Protein AF-A0A833G3T7-F1 (afdb_monomer)

Foldseek 3Di:
DVPVVVVVVVVVVVVVVVVVVVVVPDDDDDDDDDPDDPDDPDDPDPPPPVDDDPPPDDPDWDQFQFDDDDPDPVNVVNRVVRRVDTDD

Mean predicted aligned error: 15.26 Å

Structure (mmCIF, N/CA/C/O backbone):
data_AF-A0A833G3T7-F1
#
_entry.id   AF-A0A833G3T7-F1
#
loop_
_atom_site.group_PDB
_atom_site.id
_atom_site.type_symbol
_atom_site.label_atom_id
_atom_site.label_alt_id
_atom_site.label_comp_id
_atom_site.label_asym_id
_atom_site.label_entity_id
_atom_site.label_seq_id
_atom_site.pdbx_PDB_ins_code
_atom_site.Cartn_x
_atom_site.Cartn_y
_atom_site.Cartn_z
_atom_site.occupancy
_atom_site.B_iso_or_equiv
_atom_site.auth_seq_id
_atom_site.auth_comp_id
_atom_site.auth_asym_id
_atom_site.auth_atom_id
_atom_site.pdbx_PDB_model_num
ATOM 1 N N . MET A 1 1 ? -40.988 14.719 28.269 1.00 53.19 1 MET A N 1
ATOM 2 C CA . MET A 1 1 ? -39.986 13.947 27.487 1.00 53.19 1 MET A CA 1
ATOM 3 C C . MET A 1 1 ? -38.964 14.802 26.713 1.00 53.19 1 MET A C 1
ATOM 5 O O . MET A 1 1 ? -37.812 14.405 26.646 1.00 53.19 1 MET A O 1
ATOM 9 N N . LYS A 1 2 ? -39.296 15.996 26.185 1.00 54.84 2 LYS A N 1
ATOM 10 C CA . LYS A 1 2 ? -38.385 16.789 25.317 1.00 54.84 2 LYS A CA 1
ATOM 11 C C . LYS A 1 2 ? -37.172 17.464 25.997 1.00 54.84 2 LYS A C 1
ATOM 13 O O . LYS A 1 2 ? -36.242 17.849 25.296 1.00 54.84 2 LYS A O 1
ATOM 18 N N . SER A 1 3 ? -37.189 17.672 27.319 1.00 58.84 3 SER A N 1
ATOM 19 C CA . SER A 1 3 ? -36.121 18.398 28.043 1.00 58.84 3 SER A CA 1
ATO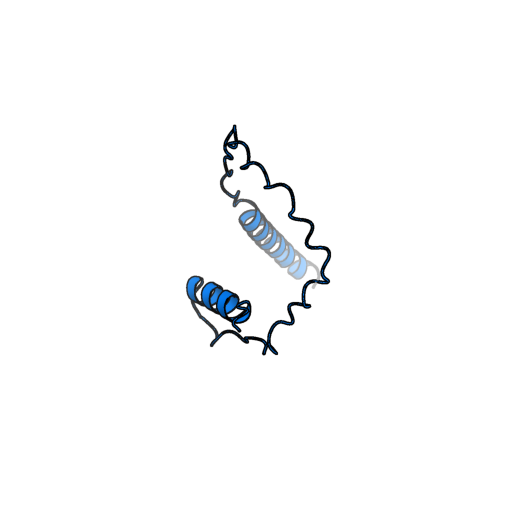M 20 C C . SER A 1 3 ? -34.973 17.478 28.481 1.00 58.84 3 SER A C 1
ATOM 22 O O . SER A 1 3 ? -33.813 17.821 28.289 1.00 58.84 3 SER A O 1
ATOM 24 N N . ALA A 1 4 ? -35.279 16.274 28.977 1.00 58.62 4 ALA A N 1
ATOM 25 C CA . ALA A 1 4 ? -34.264 15.289 29.364 1.00 58.62 4 ALA A CA 1
ATOM 26 C C . ALA A 1 4 ? -33.428 14.804 28.164 1.00 58.62 4 ALA A C 1
ATOM 28 O O . ALA A 1 4 ? -32.211 14.697 28.272 1.00 58.62 4 ALA A O 1
ATOM 29 N N . PHE A 1 5 ? -34.059 14.623 26.996 1.00 58.84 5 PHE A N 1
ATOM 30 C CA . PHE A 1 5 ? -33.360 14.276 25.753 1.00 58.84 5 PHE A CA 1
ATOM 31 C C . PHE A 1 5 ? -32.375 15.381 25.329 1.00 58.84 5 PHE A C 1
ATOM 33 O O . PHE A 1 5 ? -31.216 15.107 25.046 1.00 58.84 5 PHE A O 1
ATOM 40 N N . ARG A 1 6 ? -32.785 16.657 25.397 1.00 60.59 6 ARG A N 1
ATOM 41 C CA . ARG A 1 6 ? -31.904 17.803 25.101 1.00 60.59 6 ARG A CA 1
ATOM 42 C C . ARG A 1 6 ? -30.730 17.933 26.078 1.00 60.59 6 ARG A C 1
ATOM 44 O O . ARG A 1 6 ? -29.636 18.276 25.649 1.00 60.59 6 ARG A O 1
ATOM 51 N N . LYS A 1 7 ? -30.934 17.621 27.363 1.00 64.75 7 LYS A N 1
ATOM 52 C CA . LYS A 1 7 ? -29.872 17.645 28.387 1.00 64.75 7 LYS A CA 1
ATOM 53 C C . LYS A 1 7 ? -28.789 16.586 28.163 1.00 64.75 7 LYS A C 1
ATOM 55 O O . LYS A 1 7 ? -27.658 16.819 28.560 1.00 64.75 7 LYS A O 1
ATOM 60 N N . SER A 1 8 ? -29.123 15.453 27.539 1.00 73.06 8 SER A N 1
ATOM 61 C CA . SER A 1 8 ? -28.174 14.366 27.251 1.00 73.06 8 SER A CA 1
ATOM 62 C C . SER A 1 8 ? -27.528 14.478 25.863 1.00 73.06 8 SER A C 1
ATOM 64 O O . SER A 1 8 ? -26.364 14.120 25.705 1.00 73.06 8 SER A O 1
ATOM 66 N N . VAL A 1 9 ? -28.230 15.045 24.877 1.00 83.81 9 VAL A N 1
ATOM 67 C CA . VAL A 1 9 ? -27.685 15.255 23.524 1.00 83.81 9 VAL A CA 1
ATOM 68 C C . VAL A 1 9 ? -26.516 16.237 23.530 1.00 83.81 9 VAL A C 1
ATOM 70 O O . VAL A 1 9 ? -25.508 15.974 22.889 1.00 83.81 9 VAL A O 1
ATOM 73 N N . VAL A 1 10 ? -26.605 17.340 24.278 1.00 85.62 10 VAL A N 1
ATOM 74 C CA . VAL A 1 10 ? -25.527 18.344 24.336 1.00 85.62 10 VAL A CA 1
ATOM 75 C C . VAL A 1 10 ? -24.189 17.756 24.821 1.00 85.62 10 VAL A C 1
ATOM 77 O O . VAL A 1 10 ? -23.209 17.883 24.090 1.00 85.62 10 VAL A O 1
ATOM 80 N N . PRO A 1 11 ? -24.097 17.075 25.982 1.00 87.94 11 PRO A N 1
ATOM 81 C CA . PRO A 1 11 ? -22.835 16.480 26.419 1.00 87.94 11 PRO A CA 1
ATOM 82 C C . PRO A 1 11 ? -22.363 15.347 25.499 1.00 87.94 11 PRO A C 1
ATOM 84 O O . PRO A 1 11 ? -21.160 15.201 25.308 1.00 87.94 11 PRO A O 1
ATOM 87 N N . ALA A 1 12 ? -23.272 14.589 24.874 1.00 89.88 12 ALA A N 1
ATOM 88 C CA . ALA A 1 12 ? -22.900 13.573 23.888 1.00 89.88 12 ALA A CA 1
ATOM 89 C C . ALA A 1 12 ? -22.286 14.189 22.615 1.00 89.88 12 ALA A C 1
ATOM 91 O O . ALA A 1 12 ? -21.275 13.699 22.111 1.00 89.88 12 ALA A O 1
ATOM 92 N N . VAL A 1 13 ? -22.850 15.294 22.118 1.00 91.56 13 VAL A N 1
ATOM 93 C CA . VAL A 1 13 ? -22.299 16.050 20.982 1.00 91.56 13 VAL A CA 1
ATOM 94 C C . VAL A 1 13 ? -20.939 16.648 21.338 1.00 91.56 13 VAL A C 1
ATOM 96 O O . VAL A 1 13 ? -20.016 16.570 20.537 1.00 91.56 13 VAL A O 1
ATOM 99 N N . ILE A 1 14 ? -20.780 17.184 22.551 1.00 92.06 14 ILE A N 1
ATOM 100 C CA . ILE A 1 14 ? -19.485 17.699 23.013 1.00 92.06 14 ILE A CA 1
ATOM 101 C C . ILE A 1 14 ? -18.456 16.566 23.057 1.00 92.06 14 ILE A C 1
ATOM 103 O O . ILE A 1 14 ? -17.409 16.692 22.439 1.00 92.06 14 ILE A O 1
ATOM 107 N N . LEU A 1 15 ? -18.757 15.438 23.707 1.00 93.50 15 LEU A N 1
ATOM 108 C CA . LEU A 1 15 ? -17.834 14.298 23.806 1.00 93.50 15 LEU A CA 1
ATOM 109 C C . LEU A 1 15 ? -17.415 13.753 22.435 1.00 93.50 15 LEU A C 1
ATOM 111 O O . LEU A 1 15 ? -16.236 13.477 22.218 1.00 93.50 15 LEU A O 1
ATOM 115 N N . THR A 1 16 ? -18.362 13.617 21.507 1.00 91.62 16 THR A N 1
ATOM 116 C CA . THR A 1 16 ? -18.076 13.147 20.142 1.00 91.62 16 THR A CA 1
ATOM 117 C C . THR A 1 16 ? -17.246 14.153 19.352 1.00 91.62 16 THR A C 1
ATOM 119 O O . THR A 1 16 ? -16.292 13.750 18.691 1.00 91.62 16 THR A O 1
ATOM 122 N N . ALA A 1 17 ? -17.535 15.452 19.468 1.00 90.38 17 ALA A N 1
ATOM 123 C CA . ALA A 1 17 ? -16.724 16.503 18.862 1.00 90.38 17 ALA A CA 1
ATOM 124 C C . ALA A 1 17 ? -15.288 16.510 19.415 1.00 90.38 17 ALA A C 1
ATOM 126 O O . ALA A 1 17 ? -14.340 16.597 18.636 1.00 90.38 17 ALA A O 1
ATOM 127 N N . THR A 1 18 ? -15.107 16.348 20.731 1.00 90.38 18 THR A N 1
ATOM 128 C CA . THR A 1 18 ? -13.778 16.267 21.360 1.00 90.38 18 THR A CA 1
ATOM 129 C C . THR A 1 18 ? -13.010 15.027 20.903 1.00 90.38 18 THR A C 1
ATOM 131 O O . THR A 1 18 ? -11.820 15.117 20.604 1.00 90.38 18 THR A O 1
ATOM 134 N N . ALA A 1 19 ? -13.682 13.876 20.802 1.00 91.19 19 ALA A N 1
ATOM 135 C CA . ALA A 1 19 ? -13.077 12.645 20.302 1.00 91.19 19 ALA A CA 1
ATOM 136 C C . ALA A 1 19 ? -12.633 12.781 18.832 1.00 91.19 19 ALA A C 1
ATOM 138 O O . ALA A 1 19 ? -11.492 12.454 18.512 1.00 91.19 19 ALA A O 1
ATOM 139 N N . LEU A 1 20 ? -13.488 13.327 17.955 1.00 89.00 20 LEU A N 1
ATOM 140 C CA . LEU A 1 20 ? -13.151 13.578 16.546 1.00 89.00 20 LEU A CA 1
ATOM 141 C C . LEU A 1 20 ? -11.985 14.561 16.397 1.00 89.00 20 LEU A C 1
ATOM 143 O O . LEU A 1 20 ? -11.088 14.328 15.588 1.00 89.00 20 LEU A O 1
ATOM 147 N N . ALA A 1 21 ? -11.977 15.638 17.187 1.00 88.50 21 ALA A N 1
ATOM 148 C CA . ALA A 1 21 ? -10.882 16.601 17.189 1.00 88.50 21 ALA A CA 1
ATOM 149 C C . ALA A 1 21 ? -9.553 15.934 17.583 1.00 88.50 21 ALA A C 1
ATOM 151 O O . ALA A 1 21 ? -8.543 16.162 16.924 1.00 88.50 21 ALA A O 1
ATOM 152 N N . GLY A 1 22 ? -9.560 15.050 18.588 1.00 86.00 22 GLY A N 1
ATOM 153 C CA . GLY A 1 22 ? -8.384 14.270 18.989 1.00 86.00 22 GLY A CA 1
ATOM 154 C C . GLY A 1 22 ? -7.869 13.302 17.915 1.00 86.00 22 GLY A C 1
ATOM 155 O O . GLY A 1 22 ? -6.669 13.050 17.847 1.00 86.00 22 GLY A O 1
ATOM 156 N N . CYS A 1 23 ? -8.736 12.787 17.038 1.00 82.88 23 CYS A N 1
ATOM 157 C CA . CYS A 1 23 ? -8.308 11.973 15.895 1.00 82.88 23 CYS A CA 1
ATOM 158 C C . CYS A 1 23 ? -7.620 12.802 14.79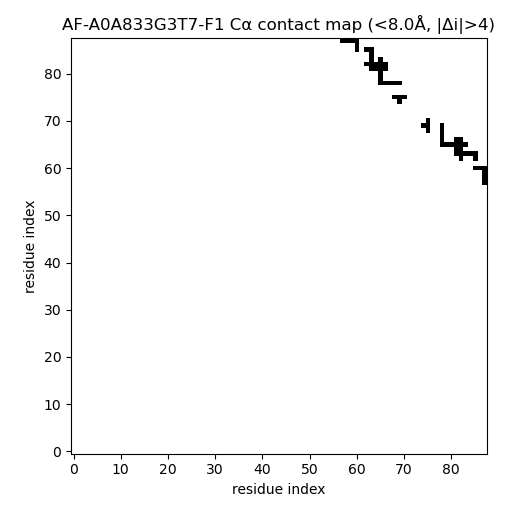6 1.00 82.88 23 CYS A C 1
ATOM 160 O O . CYS A 1 23 ? -6.779 12.271 14.075 1.00 82.88 23 CYS A O 1
ATOM 162 N N . ALA A 1 24 ? -7.960 14.088 14.664 1.00 83.44 24 ALA A N 1
ATOM 163 C CA . ALA A 1 24 ? -7.443 14.968 13.615 1.00 83.44 24 ALA A CA 1
ATOM 164 C C . ALA A 1 24 ? -6.177 15.754 14.013 1.00 83.44 24 ALA A C 1
ATOM 166 O O . ALA A 1 24 ? -5.532 16.349 13.152 1.00 83.44 24 ALA A O 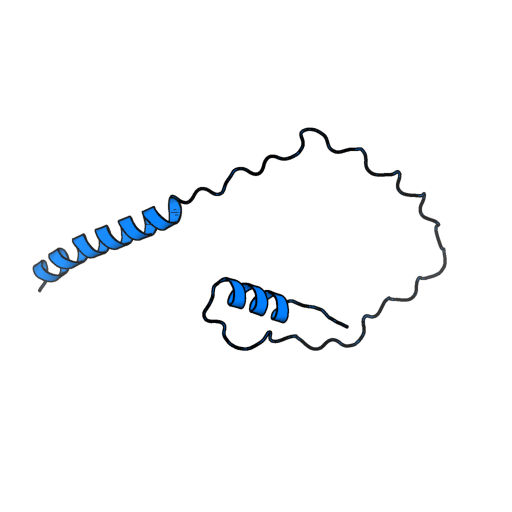1
ATOM 167 N N . THR A 1 25 ? -5.798 15.777 15.295 1.00 84.25 25 THR A N 1
ATOM 168 C CA . THR A 1 25 ? -4.617 16.519 15.777 1.00 84.25 25 THR A CA 1
ATOM 169 C C . THR A 1 25 ? -3.288 15.805 15.543 1.00 84.25 25 THR A C 1
ATOM 171 O O . THR A 1 25 ? -2.235 16.435 15.662 1.00 84.25 25 THR A O 1
ATOM 174 N N . ASN A 1 26 ? -3.297 14.517 15.194 1.00 85.19 26 ASN A N 1
ATOM 175 C CA . ASN A 1 26 ? -2.066 13.797 14.893 1.00 85.19 26 ASN A CA 1
ATOM 176 C C . ASN A 1 26 ? -1.565 14.165 13.489 1.00 85.19 26 ASN A C 1
ATOM 178 O O . ASN A 1 26 ? -1.994 13.591 12.489 1.00 85.19 26 ASN A O 1
ATOM 182 N N . LYS A 1 27 ? -0.664 15.149 13.414 1.00 85.00 27 LYS A N 1
ATOM 183 C CA . LYS A 1 27 ? 0.012 15.522 12.171 1.00 85.00 27 LYS A CA 1
ATOM 184 C C . LYS A 1 27 ? 1.162 14.539 11.914 1.00 85.00 27 LYS A C 1
ATOM 186 O O . LYS A 1 27 ? 2.092 14.501 12.721 1.00 85.00 27 LYS A O 1
ATOM 191 N N . PRO A 1 28 ? 1.154 13.790 10.796 1.00 85.75 28 PRO A N 1
ATOM 192 C CA . PRO A 1 28 ? 2.293 12.963 10.426 1.00 85.75 28 PRO A CA 1
ATOM 193 C C . PRO A 1 28 ? 3.561 13.821 10.297 1.00 85.75 28 PRO A C 1
ATOM 195 O O . PRO A 1 28 ? 3.468 14.979 9.867 1.00 85.75 28 PRO A O 1
ATOM 198 N N . PRO A 1 29 ? 4.743 13.290 10.649 1.00 88.31 29 PRO A N 1
ATOM 199 C CA . PRO A 1 29 ? 5.993 14.002 10.426 1.00 88.31 29 PRO A CA 1
ATOM 200 C C . PRO A 1 29 ? 6.144 14.344 8.939 1.00 88.31 29 PRO A C 1
ATOM 202 O O . PRO A 1 29 ? 5.761 13.565 8.064 1.00 88.31 29 PRO A O 1
ATOM 205 N N . SER A 1 30 ? 6.702 15.518 8.643 1.00 90.25 30 SER A N 1
ATOM 206 C CA . SER A 1 30 ? 7.050 15.868 7.267 1.00 90.25 30 SER A CA 1
ATOM 207 C C . SER A 1 30 ? 8.164 14.949 6.780 1.00 90.25 30 SER A C 1
ATOM 209 O O . SER A 1 30 ? 9.222 14.879 7.406 1.00 90.25 30 SER A O 1
ATOM 211 N N . ILE A 1 31 ? 7.942 14.281 5.653 1.00 88.81 31 ILE A N 1
ATOM 212 C CA . ILE A 1 31 ? 8.982 13.522 4.963 1.00 88.81 31 ILE A CA 1
ATOM 213 C C . ILE A 1 31 ? 9.808 14.527 4.156 1.00 88.81 31 ILE A C 1
ATOM 215 O O . ILE A 1 31 ? 9.282 15.161 3.240 1.00 88.81 31 ILE A O 1
ATOM 219 N N . SER A 1 32 ? 11.079 14.710 4.518 1.00 90.94 32 SER A N 1
ATOM 220 C CA . SER A 1 32 ? 12.033 15.437 3.681 1.00 90.94 32 SER A CA 1
ATOM 221 C C . SER A 1 32 ? 12.492 14.526 2.549 1.00 90.94 32 SER A C 1
ATOM 223 O O . SER A 1 32 ? 12.939 13.409 2.806 1.00 90.94 32 SER A O 1
ATOM 225 N N . TYR A 1 33 ? 12.401 15.012 1.319 1.00 87.31 33 TYR A N 1
ATOM 226 C CA . TYR A 1 33 ? 12.994 14.363 0.155 1.00 87.31 33 TYR A CA 1
ATOM 227 C C . TYR A 1 33 ? 14.344 15.003 -0.157 1.00 87.31 33 TYR A C 1
ATOM 229 O O . TYR A 1 33 ? 14.583 16.160 0.203 1.00 87.31 33 TYR A O 1
ATOM 237 N N . ASP A 1 34 ? 15.212 14.264 -0.839 1.00 91.44 34 ASP A N 1
ATOM 238 C CA . ASP A 1 34 ? 16.481 14.807 -1.309 1.00 91.44 34 ASP A CA 1
ATOM 239 C C . ASP A 1 34 ? 16.235 15.950 -2.305 1.00 91.44 34 ASP A C 1
ATOM 241 O O . ASP A 1 34 ? 15.412 15.842 -3.217 1.00 91.44 34 ASP A O 1
ATOM 245 N N . ALA A 1 35 ? 16.959 17.060 -2.135 1.00 91.81 35 ALA A N 1
ATOM 246 C CA . ALA A 1 35 ? 16.875 18.218 -3.031 1.00 91.81 35 ALA A CA 1
ATOM 247 C C . ALA A 1 35 ? 17.410 17.909 -4.441 1.00 91.81 35 ALA A C 1
ATOM 249 O O . ALA A 1 35 ? 17.100 18.614 -5.401 1.00 91.81 35 ALA A O 1
ATOM 250 N N . SER A 1 36 ? 18.218 16.857 -4.559 1.00 91.38 36 SER A N 1
ATOM 251 C CA . SER A 1 36 ? 18.728 16.340 -5.817 1.00 91.38 36 SER A CA 1
ATOM 252 C C . SER A 1 36 ? 18.712 14.816 -5.798 1.00 91.38 36 SER A C 1
ATOM 254 O O . SER A 1 36 ? 19.108 14.177 -4.828 1.00 91.38 36 SER A O 1
ATOM 256 N N . VAL A 1 37 ? 18.264 14.234 -6.906 1.00 87.56 37 VAL A N 1
ATOM 257 C CA . VAL A 1 37 ? 18.347 12.795 -7.156 1.00 87.56 37 VAL A CA 1
ATOM 258 C C . VAL A 1 37 ? 19.444 12.592 -8.201 1.00 87.56 37 VAL A C 1
ATOM 260 O O . VAL A 1 37 ? 19.439 13.310 -9.207 1.00 87.56 37 VAL A O 1
ATOM 263 N N . PRO A 1 38 ? 20.399 11.665 -7.998 1.00 90.94 38 PRO A N 1
ATOM 264 C CA . PRO A 1 38 ? 21.374 11.328 -9.026 1.00 90.94 38 PRO A CA 1
ATOM 265 C C . PRO A 1 38 ? 20.674 10.955 -10.341 1.00 90.94 38 PRO A C 1
ATOM 267 O O . PRO A 1 38 ? 19.599 10.349 -10.308 1.00 90.94 38 PRO A O 1
ATOM 270 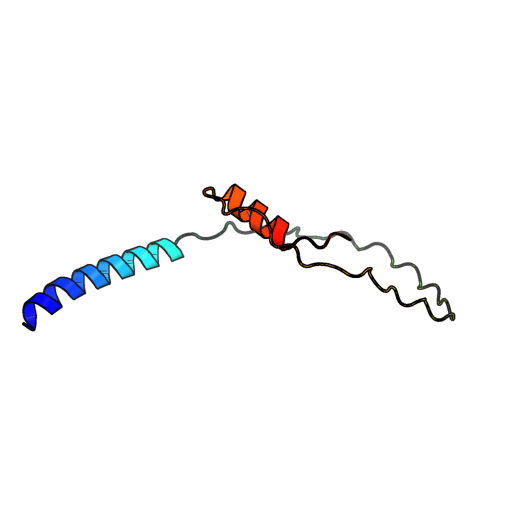N N . PRO A 1 39 ? 21.256 11.287 -11.505 1.00 87.88 39 PRO A N 1
ATOM 271 C CA . PRO A 1 39 ? 20.681 10.878 -12.777 1.00 87.88 39 PRO A CA 1
ATOM 272 C C . PRO A 1 39 ? 20.576 9.352 -12.828 1.00 87.88 39 PRO A C 1
ATOM 274 O O . PRO A 1 39 ? 21.500 8.638 -12.430 1.00 87.88 39 PRO A O 1
ATOM 277 N N . LEU A 1 40 ? 19.439 8.857 -13.322 1.00 86.88 40 LEU A N 1
ATOM 278 C CA . LEU A 1 40 ? 19.270 7.430 -13.569 1.00 86.88 40 LEU A CA 1
ATOM 279 C C . LEU A 1 40 ? 20.359 6.948 -14.543 1.00 86.88 40 LEU A C 1
ATOM 281 O O . LEU A 1 40 ? 20.755 7.706 -15.437 1.00 86.88 40 LEU A O 1
ATOM 285 N N . PRO A 1 41 ? 20.838 5.698 -14.405 1.00 87.88 41 PRO A N 1
ATOM 286 C CA . PRO A 1 41 ? 21.737 5.106 -15.384 1.00 87.88 41 PRO A CA 1
ATOM 287 C C . PRO A 1 41 ? 21.139 5.216 -16.786 1.00 87.88 41 PRO A C 1
ATOM 289 O O . PRO A 1 41 ? 19.922 5.095 -16.956 1.00 87.88 41 PRO A O 1
ATOM 292 N N . ALA A 1 42 ? 21.991 5.409 -17.793 1.00 85.50 42 ALA A N 1
ATOM 293 C CA . ALA A 1 42 ? 21.550 5.354 -19.178 1.00 85.50 42 ALA A CA 1
ATOM 294 C C . ALA A 1 42 ? 20.842 4.014 -19.416 1.00 85.50 42 ALA A C 1
ATOM 296 O O . ALA A 1 42 ? 21.425 2.951 -19.188 1.00 85.50 42 ALA A O 1
ATOM 297 N N . ILE A 1 43 ? 19.579 4.071 -19.845 1.00 79.31 43 ILE A N 1
ATOM 298 C CA . ILE A 1 43 ? 18.858 2.874 -20.269 1.00 79.31 43 ILE A CA 1
ATOM 299 C C . ILE A 1 43 ? 19.650 2.323 -21.460 1.00 79.31 43 ILE A C 1
ATOM 301 O O . ILE A 1 43 ? 19.849 3.066 -22.428 1.00 79.31 43 ILE A O 1
ATOM 305 N N . PRO A 1 44 ? 20.139 1.070 -21.409 1.00 80.81 44 PRO A N 1
ATOM 306 C CA . PRO A 1 44 ? 20.768 0.461 -22.568 1.00 80.81 44 PRO A CA 1
ATOM 307 C C . PRO A 1 44 ? 19.812 0.579 -23.752 1.00 80.81 44 PRO A C 1
ATOM 309 O O . PRO A 1 44 ? 18.611 0.352 -23.585 1.00 80.81 44 PRO A O 1
ATOM 312 N N . ALA A 1 45 ? 20.326 0.943 -24.930 1.00 75.94 45 ALA A N 1
ATOM 313 C CA . ALA A 1 45 ? 19.524 0.907 -26.146 1.00 75.94 45 ALA A CA 1
ATOM 314 C C . ALA A 1 45 ? 18.831 -0.458 -26.204 1.00 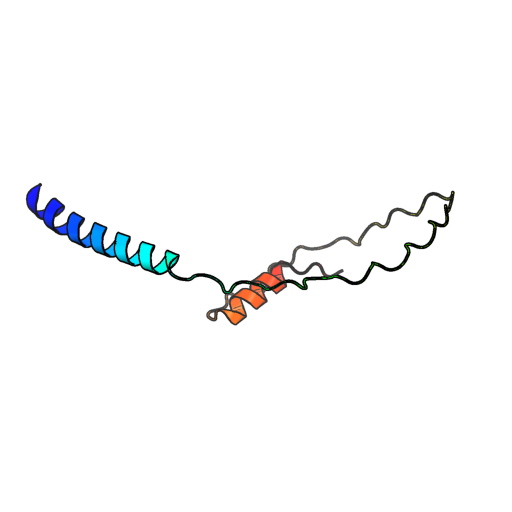75.94 45 ALA A C 1
ATOM 316 O O . ALA A 1 45 ? 19.496 -1.489 -26.061 1.00 75.94 45 ALA A O 1
ATOM 317 N N . ALA A 1 46 ? 17.498 -0.451 -26.307 1.00 70.56 46 ALA A N 1
ATOM 318 C CA . ALA A 1 46 ? 16.738 -1.685 -26.351 1.00 70.56 46 ALA A CA 1
ATOM 319 C C . ALA A 1 46 ? 17.322 -2.537 -27.479 1.00 70.56 46 ALA A C 1
ATOM 321 O O . ALA A 1 46 ? 17.324 -2.119 -28.637 1.00 70.56 46 ALA A O 1
ATOM 322 N N . VAL A 1 47 ? 17.855 -3.710 -27.134 1.00 68.50 47 VAL A N 1
ATOM 323 C CA . VAL A 1 47 ? 18.107 -4.736 -28.138 1.00 68.50 47 VAL A CA 1
ATOM 324 C C . VAL A 1 47 ? 16.726 -5.067 -28.677 1.00 68.50 47 VAL A C 1
ATOM 326 O O . VAL A 1 47 ? 15.908 -5.648 -27.962 1.00 68.50 47 VAL A O 1
ATOM 329 N N . ILE A 1 48 ? 16.435 -4.599 -29.889 1.00 66.50 48 ILE A N 1
ATOM 330 C CA . ILE A 1 48 ? 15.232 -4.993 -30.607 1.00 66.50 48 ILE A CA 1
ATOM 331 C C . ILE A 1 48 ? 15.433 -6.473 -30.933 1.00 66.50 48 ILE A C 1
ATOM 333 O O . ILE A 1 48 ? 16.098 -6.831 -31.899 1.00 66.50 48 ILE A O 1
ATOM 337 N N . ASP A 1 49 ? 14.972 -7.345 -30.038 1.00 67.50 49 ASP A N 1
ATOM 338 C CA . ASP A 1 49 ? 14.791 -8.755 -30.359 1.00 67.50 49 ASP A CA 1
ATOM 339 C C . ASP A 1 49 ? 13.512 -8.819 -31.199 1.00 67.50 49 ASP A C 1
ATOM 341 O O . ASP A 1 49 ? 12.410 -8.705 -30.666 1.00 67.50 49 ASP A O 1
ATOM 345 N N . ASP A 1 50 ? 13.664 -8.937 -32.522 1.00 72.75 50 ASP A N 1
ATOM 346 C CA . ASP A 1 50 ? 12.550 -9.040 -33.480 1.00 72.75 50 ASP A CA 1
ATOM 347 C C . ASP A 1 50 ? 11.708 -10.313 -33.277 1.00 72.75 50 ASP A C 1
ATOM 349 O O . ASP A 1 50 ? 10.658 -10.494 -33.901 1.00 72.75 50 ASP A O 1
ATOM 353 N N . ARG A 1 51 ? 12.149 -11.231 -32.408 1.00 80.50 51 ARG A N 1
ATOM 354 C CA . ARG A 1 51 ? 11.389 -12.435 -32.088 1.00 80.50 51 ARG A CA 1
ATOM 355 C C . ARG A 1 51 ? 10.277 -12.110 -31.090 1.00 80.50 51 ARG A C 1
ATOM 357 O O . ARG A 1 51 ? 10.527 -11.461 -30.073 1.00 80.50 51 ARG A O 1
ATOM 364 N N . PRO A 1 52 ? 9.062 -12.648 -31.296 1.00 77.50 52 PRO A N 1
ATOM 365 C CA . PRO A 1 52 ? 8.013 -12.588 -30.290 1.00 77.50 52 PRO A CA 1
ATOM 366 C C . PRO A 1 52 ? 8.517 -13.199 -28.979 1.00 77.50 52 PRO A C 1
ATOM 368 O O . PRO A 1 52 ? 8.818 -14.394 -28.909 1.00 77.50 52 PRO A O 1
ATOM 371 N N . LYS A 1 53 ? 8.631 -12.379 -27.931 1.00 77.31 53 LYS A N 1
ATOM 372 C CA . LYS A 1 53 ? 9.001 -12.865 -26.603 1.00 77.31 53 LYS A CA 1
ATOM 373 C C . LYS A 1 53 ? 7.900 -13.811 -26.107 1.00 77.31 53 LYS A C 1
ATOM 375 O O . LYS A 1 53 ? 6.726 -13.441 -26.188 1.00 77.31 53 LYS A O 1
ATOM 380 N N . PRO A 1 54 ? 8.239 -15.003 -25.584 1.00 83.19 54 PRO A N 1
ATOM 381 C CA . PRO A 1 54 ? 7.248 -15.882 -24.985 1.00 83.19 54 PRO A CA 1
ATOM 382 C C . PRO A 1 54 ? 6.440 -15.135 -23.925 1.00 83.19 54 PRO A C 1
ATOM 384 O O . PRO A 1 54 ? 7.006 -14.390 -23.117 1.00 83.19 54 PRO A O 1
ATOM 387 N N . VAL A 1 55 ? 5.122 -15.334 -23.929 1.00 85.69 55 VAL A N 1
ATOM 388 C CA . VAL A 1 55 ? 4.252 -14.778 -22.892 1.00 85.69 55 VAL A CA 1
ATOM 389 C C . VAL A 1 55 ? 4.683 -15.380 -21.560 1.00 85.69 55 VAL A C 1
ATOM 391 O O . VAL A 1 55 ? 4.644 -16.597 -21.376 1.00 85.69 55 VAL A O 1
ATOM 394 N N . LEU A 1 56 ? 5.115 -14.525 -20.635 1.00 84.94 56 LEU A N 1
ATOM 395 C CA . LEU A 1 56 ? 5.390 -14.930 -19.263 1.00 84.94 56 LEU A CA 1
ATOM 396 C C . LEU A 1 56 ? 4.046 -15.200 -18.584 1.00 84.94 56 LEU A C 1
ATOM 398 O O . LEU A 1 56 ? 3.382 -14.272 -18.127 1.00 84.94 56 LEU A O 1
ATOM 402 N N . ILE A 1 57 ? 3.628 -16.465 -18.571 1.00 83.50 57 ILE A N 1
ATOM 403 C CA . ILE A 1 57 ? 2.441 -16.907 -17.840 1.00 83.50 57 ILE A CA 1
ATOM 404 C C . ILE A 1 57 ? 2.902 -17.280 -16.42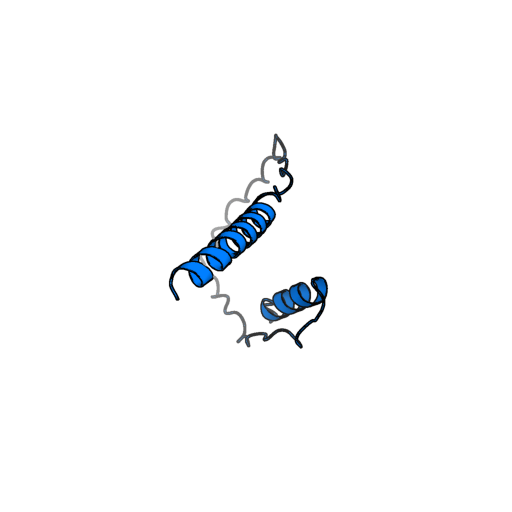8 1.00 83.50 57 ILE A C 1
ATOM 406 O O . ILE A 1 57 ? 3.640 -18.259 -16.281 1.00 83.50 57 ILE A O 1
ATOM 410 N N . PRO A 1 58 ? 2.530 -16.509 -15.390 1.00 77.31 58 PRO A N 1
ATOM 411 C CA . PRO A 1 58 ? 2.804 -16.916 -14.021 1.00 77.31 58 PRO A CA 1
ATOM 412 C C . PRO A 1 58 ? 2.073 -18.234 -13.717 1.00 77.31 58 PRO A C 1
ATOM 414 O O . PRO A 1 58 ? 1.007 -18.486 -14.290 1.00 77.31 58 PRO A O 1
ATOM 417 N N . PRO A 1 59 ? 2.620 -19.087 -12.833 1.00 81.44 59 PRO A N 1
ATOM 418 C CA . PRO A 1 59 ? 1.938 -20.308 -12.423 1.00 81.44 59 PRO A CA 1
ATOM 419 C C . PRO A 1 59 ? 0.562 -19.992 -11.819 1.00 81.44 59 PRO A C 1
ATOM 421 O O . PRO A 1 59 ? 0.288 -18.867 -11.387 1.00 81.44 59 PRO A O 1
ATOM 424 N N . ALA A 1 60 ? -0.316 -20.996 -11.791 1.00 82.94 60 ALA A N 1
ATOM 425 C CA . ALA A 1 60 ? -1.608 -20.863 -11.132 1.00 82.94 60 ALA A CA 1
ATOM 426 C C . ALA A 1 60 ? -1.394 -20.509 -9.653 1.00 82.94 60 ALA A C 1
ATOM 428 O O . ALA A 1 60 ? -0.696 -21.221 -8.936 1.00 82.94 60 ALA A O 1
ATOM 429 N N . TRP A 1 61 ? -1.999 -19.412 -9.206 1.00 74.94 61 TRP A N 1
ATOM 430 C CA . TRP A 1 61 ? -1.852 -18.904 -7.849 1.00 74.94 61 TRP A CA 1
ATOM 431 C C . TRP A 1 61 ? -3.122 -19.168 -7.046 1.00 74.94 61 TRP A C 1
ATOM 433 O O . TRP A 1 61 ? -4.239 -19.110 -7.563 1.00 74.94 61 TRP A O 1
ATOM 443 N N . THR A 1 62 ? -2.940 -19.450 -5.758 1.00 83.06 62 THR A N 1
ATOM 444 C CA . THR A 1 62 ? -4.035 -19.521 -4.787 1.00 83.06 62 THR 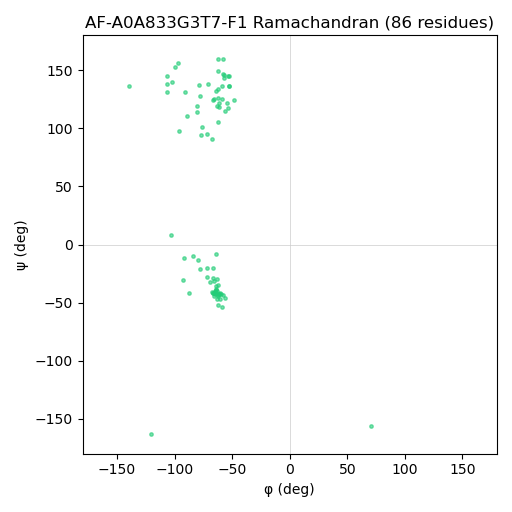A CA 1
ATOM 445 C C . THR A 1 62 ? -3.974 -18.290 -3.895 1.00 83.06 62 THR A C 1
ATOM 447 O O . THR A 1 62 ? -2.897 -17.880 -3.469 1.00 83.06 62 THR A O 1
ATOM 450 N N . VAL A 1 63 ? -5.130 -17.697 -3.597 1.00 84.31 63 VAL A N 1
ATOM 451 C CA . VAL A 1 63 ? -5.210 -16.545 -2.690 1.00 84.31 63 VAL A CA 1
ATOM 452 C C . VAL A 1 63 ? -4.722 -16.922 -1.288 1.00 84.31 63 VAL A C 1
ATOM 454 O O . VAL A 1 63 ? -5.229 -17.862 -0.669 1.00 84.31 63 VAL A O 1
ATOM 457 N N . ALA A 1 64 ? -3.757 -16.170 -0.760 1.00 85.19 64 ALA A N 1
ATOM 458 C CA . ALA A 1 64 ? -3.392 -16.262 0.645 1.00 85.19 64 ALA A CA 1
ATOM 459 C C . ALA A 1 64 ? -4.513 -15.650 1.503 1.00 85.19 64 ALA A C 1
ATOM 461 O O . ALA A 1 64 ? -5.074 -14.609 1.168 1.00 85.19 64 ALA A O 1
ATOM 462 N N . ARG A 1 65 ? -4.858 -16.295 2.623 1.00 86.50 65 ARG A N 1
ATOM 463 C CA . ARG A 1 65 ? -5.889 -15.801 3.561 1.00 86.50 65 ARG A CA 1
ATOM 464 C C . ARG A 1 65 ? -5.310 -15.164 4.827 1.00 86.50 65 ARG A C 1
ATOM 466 O O . ARG A 1 65 ? -6.060 -14.826 5.735 1.00 86.50 65 ARG A O 1
ATOM 473 N N . GLY A 1 66 ? -3.992 -14.979 4.872 1.00 87.75 66 GLY A N 1
ATOM 474 C CA . GLY A 1 66 ? -3.284 -14.611 6.095 1.00 87.75 66 GLY A CA 1
ATOM 475 C C . GLY A 1 66 ? -3.260 -15.774 7.088 1.00 87.75 66 GLY A C 1
ATOM 476 O O . GLY A 1 66 ? -3.352 -16.936 6.695 1.00 87.75 66 GLY A O 1
ATOM 477 N N . GLY A 1 67 ? -3.113 -15.450 8.365 1.00 86.81 67 GLY A N 1
ATOM 478 C CA . GLY A 1 67 ? -3.181 -16.360 9.506 1.00 86.81 67 GLY A CA 1
ATOM 479 C C . GLY A 1 67 ? -4.286 -15.974 10.497 1.00 86.81 67 GLY A C 1
ATOM 480 O O . GLY A 1 67 ? -5.207 -15.219 10.178 1.00 86.81 67 GLY A O 1
ATOM 481 N N . GLU A 1 68 ? -4.205 -16.508 11.712 1.00 92.12 68 GLU A N 1
ATOM 482 C CA . GLU A 1 68 ? -5.206 -16.292 12.763 1.00 92.12 68 GLU A CA 1
ATOM 483 C C . GLU A 1 68 ? -5.347 -14.826 13.198 1.00 92.12 68 GLU A C 1
ATOM 485 O O . GLU A 1 68 ? -4.460 -13.990 13.014 1.00 92.12 68 GLU A O 1
ATOM 490 N N . THR A 1 69 ? -6.488 -14.502 13.809 1.00 91.88 69 THR A N 1
ATOM 491 C CA . THR A 1 69 ? -6.778 -13.131 14.252 1.00 91.88 69 THR A CA 1
ATOM 492 C C . THR A 1 69 ? -5.778 -12.678 15.320 1.00 91.88 69 THR A C 1
ATOM 494 O O . THR A 1 69 ? -5.711 -13.245 16.409 1.00 91.88 69 THR A O 1
ATOM 497 N N . ALA A 1 70 ? -5.030 -11.609 15.035 1.00 94.06 70 ALA A N 1
ATOM 498 C CA . ALA A 1 70 ? -4.016 -11.083 15.942 1.00 94.06 70 ALA A CA 1
ATOM 499 C C . ALA A 1 70 ? -4.557 -10.005 16.902 1.00 94.06 70 ALA A C 1
ATOM 501 O O . ALA A 1 70 ? -5.165 -9.014 16.484 1.00 94.06 70 ALA A O 1
ATOM 502 N N . GLY A 1 71 ? -4.256 -10.149 18.199 1.00 96.25 71 GLY A N 1
ATOM 503 C CA . GLY A 1 71 ? -4.622 -9.172 19.235 1.00 96.25 71 GLY A CA 1
ATOM 504 C C . GLY A 1 71 ? -3.729 -7.924 19.285 1.00 96.25 71 GLY A C 1
ATOM 505 O O . GLY A 1 71 ? -4.152 -6.881 19.785 1.00 96.25 71 GLY A O 1
ATOM 506 N N . THR A 1 72 ? -2.510 -7.987 18.740 1.00 96.88 72 THR A N 1
ATOM 507 C CA . THR A 1 72 ? -1.535 -6.883 18.781 1.00 96.88 72 THR A CA 1
ATOM 508 C C . THR A 1 72 ? -1.512 -6.083 17.471 1.00 96.88 72 THR A C 1
ATOM 510 O O . THR A 1 72 ? -1.807 -6.635 16.409 1.00 96.88 72 THR A O 1
ATOM 513 N N . PRO A 1 73 ? -1.142 -4.784 17.497 1.00 95.75 73 PRO A N 1
ATOM 514 C CA . PRO A 1 73 ? -0.973 -3.994 16.276 1.00 95.75 73 PRO A CA 1
ATOM 515 C C . PRO A 1 73 ? 0.022 -4.615 15.289 1.00 95.75 73 PRO A C 1
ATOM 517 O O . PRO A 1 73 ? -0.303 -4.744 14.112 1.00 95.75 73 PRO A O 1
ATOM 520 N N . THR A 1 74 ? 1.187 -5.059 15.771 1.00 96.25 74 THR A N 1
ATOM 521 C CA . THR A 1 74 ? 2.214 -5.712 14.943 1.00 96.25 74 THR A CA 1
ATOM 522 C C . THR A 1 74 ? 1.684 -6.988 14.301 1.00 96.25 74 THR A C 1
ATOM 524 O O . THR A 1 74 ? 1.779 -7.138 13.087 1.00 96.25 74 THR A O 1
ATOM 527 N N . GLY A 1 75 ? 1.020 -7.849 15.078 1.00 96.06 75 GLY A N 1
ATOM 528 C CA . GLY A 1 75 ? 0.461 -9.090 14.549 1.00 96.06 75 GLY A CA 1
ATOM 529 C C . GLY A 1 75 ? -0.611 -8.844 13.485 1.00 96.06 75 GLY A C 1
ATOM 530 O O . GLY A 1 75 ? -0.675 -9.575 12.505 1.00 96.06 75 GLY A O 1
ATOM 531 N N . ARG A 1 76 ? -1.421 -7.780 13.599 1.00 95.12 76 ARG A N 1
ATOM 532 C CA . ARG A 1 76 ? -2.390 -7.418 12.545 1.00 95.12 76 ARG A CA 1
ATOM 533 C C . ARG A 1 76 ? -1.709 -7.003 11.242 1.00 95.12 76 ARG A C 1
ATOM 535 O O . ARG A 1 76 ? -2.187 -7.374 10.174 1.00 95.12 76 ARG A O 1
ATOM 542 N N . VAL A 1 77 ? -0.607 -6.256 11.326 1.00 94.31 77 VAL A N 1
ATOM 543 C CA . VAL A 1 77 ? 0.189 -5.861 10.153 1.00 94.31 77 VAL A CA 1
ATOM 544 C C . VAL A 1 77 ? 0.826 -7.087 9.505 1.00 94.31 77 VAL A C 1
ATOM 546 O O . VAL A 1 77 ? 0.750 -7.249 8.291 1.00 94.31 77 VAL A O 1
ATOM 549 N N . GLU A 1 78 ? 1.396 -7.986 10.303 1.00 94.38 78 GLU A N 1
ATOM 550 C CA . GLU A 1 78 ? 1.953 -9.251 9.815 1.00 94.38 78 GLU A CA 1
ATOM 551 C C . GLU A 1 78 ? 0.889 -10.101 9.120 1.00 94.38 78 GLU A C 1
ATOM 553 O O . GLU A 1 78 ? 1.133 -10.616 8.029 1.00 94.38 78 GLU A O 1
ATOM 558 N N . ASN A 1 79 ? -0.312 -10.179 9.696 1.00 93.81 79 ASN A N 1
ATOM 559 C CA . ASN A 1 79 ? -1.411 -10.952 9.134 1.00 93.81 79 ASN A CA 1
ATOM 560 C C . ASN A 1 79 ? -1.924 -10.371 7.810 1.00 93.81 79 ASN A C 1
ATOM 562 O O . ASN A 1 79 ? -2.162 -11.108 6.852 1.00 93.81 79 ASN A O 1
ATOM 566 N N . ALA A 1 80 ? -2.041 -9.042 7.734 1.00 92.19 80 ALA A N 1
ATOM 567 C CA . ALA A 1 80 ? -2.392 -8.337 6.505 1.00 92.19 80 ALA A CA 1
ATOM 568 C C . ALA A 1 80 ? -1.330 -8.552 5.416 1.00 92.19 80 ALA A C 1
ATOM 570 O O . ALA A 1 80 ? -1.665 -8.866 4.275 1.00 92.19 80 ALA A O 1
ATOM 571 N N . ASN A 1 81 ? -0.049 -8.470 5.781 1.00 91.75 81 ASN A N 1
ATOM 572 C CA . ASN A 1 81 ? 1.054 -8.744 4.866 1.00 91.75 81 ASN A CA 1
ATOM 573 C C . ASN A 1 81 ? 1.042 -10.201 4.392 1.00 91.75 81 ASN A C 1
ATOM 575 O O . ASN A 1 81 ? 1.286 -10.457 3.219 1.00 91.75 81 ASN A O 1
ATOM 579 N N . ALA A 1 82 ? 0.738 -11.156 5.271 1.00 90.75 82 ALA A N 1
ATOM 580 C CA . ALA A 1 82 ? 0.613 -12.563 4.907 1.00 90.75 82 ALA A CA 1
ATOM 581 C C . ALA A 1 82 ? -0.548 -12.808 3.929 1.00 90.75 82 ALA A C 1
ATOM 583 O O . ALA A 1 82 ? -0.385 -13.576 2.988 1.00 90.75 82 ALA A O 1
ATOM 584 N N . ALA A 1 83 ? -1.686 -12.130 4.102 1.00 89.44 83 ALA A N 1
ATOM 585 C CA . ALA A 1 83 ? -2.814 -12.209 3.171 1.00 89.44 83 ALA A CA 1
ATOM 586 C C . ALA A 1 83 ? -2.522 -11.544 1.814 1.00 89.44 83 ALA A C 1
ATOM 588 O O . ALA A 1 83 ? -3.011 -11.996 0.785 1.00 89.44 83 ALA A O 1
ATOM 589 N N . ALA A 1 84 ? -1.709 -10.486 1.799 1.00 87.06 84 ALA A N 1
ATOM 590 C CA . ALA A 1 84 ? -1.335 -9.768 0.582 1.00 87.06 84 ALA A CA 1
ATOM 591 C C . ALA A 1 84 ? -0.160 -10.405 -0.185 1.00 87.06 84 ALA A C 1
ATOM 593 O O . ALA A 1 84 ? 0.147 -9.980 -1.301 1.00 87.06 84 ALA A O 1
ATOM 594 N N . ARG A 1 85 ? 0.536 -11.393 0.396 1.00 78.44 85 ARG A N 1
ATOM 595 C CA . ARG A 1 85 ? 1.684 -12.042 -0.248 1.00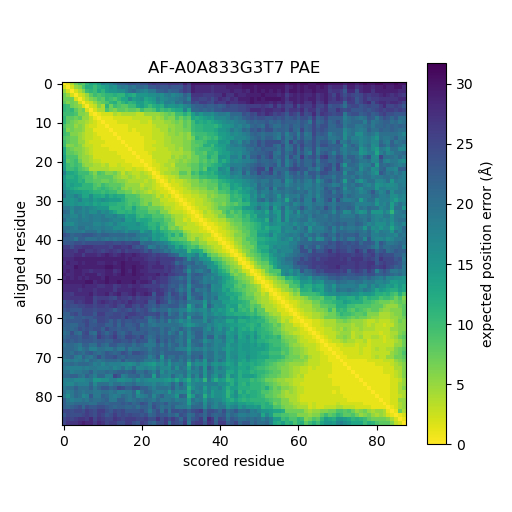 78.44 85 ARG A CA 1
ATOM 596 C C . ARG A 1 85 ? 1.242 -12.822 -1.481 1.00 78.44 85 ARG A C 1
ATOM 598 O O . ARG A 1 85 ? 0.450 -13.753 -1.397 1.00 78.44 85 ARG A O 1
ATOM 605 N N . VAL A 1 86 ? 1.862 -12.488 -2.607 1.00 68.12 86 VAL A N 1
ATOM 606 C CA . VAL A 1 86 ? 1.857 -13.306 -3.819 1.00 68.12 86 VAL A CA 1
ATOM 607 C C . VAL A 1 86 ? 3.142 -14.132 -3.790 1.00 68.12 86 VAL A C 1
ATOM 609 O O . VAL A 1 86 ? 4.215 -13.613 -4.093 1.00 68.12 86 VAL A O 1
ATOM 612 N N . GLN A 1 87 ? 3.059 -15.384 -3.335 1.00 57.38 87 GLN A N 1
ATOM 613 C CA . GLN A 1 87 ? 4.136 -16.363 -3.515 1.00 57.38 87 GLN A CA 1
ATOM 614 C C . GLN A 1 87 ? 3.761 -17.312 -4.662 1.00 57.38 87 GLN A C 1
ATOM 616 O O . GLN A 1 87 ? 2.577 -17.633 -4.788 1.00 57.38 87 GLN A O 1
ATOM 621 N N . PRO A 1 88 ? 4.725 -17.693 -5.519 1.00 59.25 88 PRO A N 1
ATOM 622 C CA . PRO A 1 88 ? 4.519 -18.759 -6.493 1.00 59.25 88 PRO A CA 1
ATOM 623 C C . PRO A 1 88 ? 4.250 -20.105 -5.813 1.00 59.25 88 PRO A C 1
ATOM 625 O O . PRO A 1 88 ? 4.721 -20.300 -4.666 1.00 59.25 88 PRO A O 1
#

Solvent-acc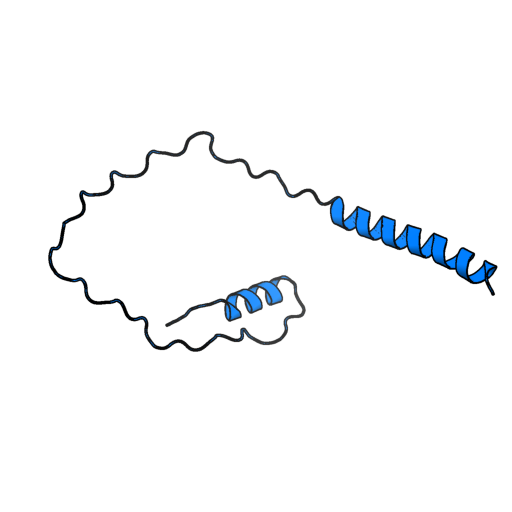essible surface area (backbone atoms only — not comparable to full-atom values): 5989 Å² total; per-residue (Å²): 120,77,62,67,54,54,66,51,47,53,58,51,52,50,53,52,52,54,52,53,50,62,68,67,66,71,72,77,80,84,82,83,72,77,94,69,76,79,81,75,76,82,76,72,78,76,79,81,67,88,62,85,74,77,82,87,73,76,75,94,73,78,88,44,79,39,65,76,92,50,92,46,74,67,47,40,53,51,28,52,52,46,30,68,48,87,68,134

Radius of gyration: 27.27 Å; Cα contacts (8 Å, |Δi|>4): 31; chains: 1; bounding box: 62×39×63 Å

Sequence (88 aa):
MKSAFRKSVVPAVILTATALAGCATNKPPSISYDASVPPLPAIPAAVIDDRPKPVLIPPAWTVARGGETAGTPTGRVENANAAARVQP

pLDDT: mean 83.22, std 10.84, range [53.19, 96.88]

Secondary structure (DSSP, 8-state):
-HHHHHHHHHHHHHHHHHHHHHHH--PPPP-PPPS--PPPPPPPPP----S-PPP--PPP-------SPPSSHHHHHHHHHHHH----